Protein AF-E3RJL2-F1 (afdb_monomer_lite)

Radius of gyration: 19.53 Å; chains: 1; bounding box: 36×34×62 Å

pLDDT: mean 81.3, std 12.4, range [46.81, 94.25]

Organism: Pyrenophora teres f. teres (strain 0-1) (NCBI:txid861557)

Structure (mmCIF, N/CA/C/O backbone):
data_AF-E3RJL2-F1
#
_entry.id   AF-E3RJL2-F1
#
loop_
_atom_site.group_PDB
_atom_site.id
_atom_site.type_symbol
_atom_site.label_atom_id
_atom_site.label_alt_id
_atom_site.label_comp_id
_atom_site.label_asym_id
_atom_site.label_entity_id
_atom_site.label_seq_id
_atom_site.pdbx_PDB_ins_code
_atom_site.Cartn_x
_atom_site.Cartn_y
_atom_site.Cartn_z
_atom_site.occupancy
_atom_site.B_iso_or_equiv
_atom_site.auth_seq_id
_atom_site.auth_comp_id
_atom_site.auth_asym_id
_atom_site.auth_atom_id
_atom_site.pdbx_PDB_model_num
ATOM 1 N N . MET A 1 1 ? 14.473 -6.825 10.845 1.00 46.81 1 MET A N 1
ATOM 2 C CA . MET A 1 1 ? 14.729 -8.113 10.152 1.00 46.81 1 MET A CA 1
ATOM 3 C C . MET A 1 1 ? 14.158 -8.033 8.741 1.00 46.81 1 MET A C 1
ATOM 5 O O . MET A 1 1 ? 12.946 -7.953 8.607 1.00 46.81 1 MET A O 1
ATOM 9 N N . LYS A 1 2 ? 14.995 -7.991 7.697 1.00 64.31 2 LYS A N 1
ATOM 10 C CA . LYS A 1 2 ? 14.553 -7.812 6.299 1.00 64.31 2 LYS A CA 1
ATOM 11 C C . LYS A 1 2 ? 14.631 -9.142 5.536 1.00 64.31 2 LYS A C 1
ATOM 13 O O . LYS A 1 2 ? 15.411 -9.297 4.609 1.00 64.31 2 LYS A O 1
ATOM 18 N N . ALA A 1 3 ? 13.864 -10.135 5.982 1.00 71.31 3 ALA A N 1
ATOM 19 C CA . ALA A 1 3 ? 13.625 -11.309 5.150 1.00 71.31 3 ALA A CA 1
ATOM 20 C C . ALA A 1 3 ? 12.628 -10.903 4.056 1.00 71.31 3 ALA A C 1
ATOM 22 O O . ALA A 1 3 ? 11.522 -10.452 4.375 1.00 71.31 3 ALA A O 1
ATOM 23 N N . THR A 1 4 ? 13.046 -11.032 2.798 1.00 76.44 4 THR A N 1
ATOM 24 C CA . THR A 1 4 ? 12.202 -10.875 1.608 1.00 76.44 4 THR A CA 1
ATOM 25 C C . THR A 1 4 ? 12.059 -12.249 0.970 1.00 76.44 4 THR A C 1
ATOM 27 O O . THR A 1 4 ? 12.769 -12.601 0.037 1.00 76.44 4 THR A O 1
ATOM 30 N N . ASN A 1 5 ? 11.196 -13.066 1.564 1.00 84.56 5 ASN A N 1
ATOM 31 C CA . ASN A 1 5 ? 10.780 -14.361 1.031 1.00 84.56 5 ASN A CA 1
ATOM 32 C C . ASN A 1 5 ? 9.256 -14.390 0.870 1.00 84.56 5 ASN A C 1
ATOM 34 O O . ASN A 1 5 ? 8.564 -13.500 1.373 1.00 84.56 5 ASN A O 1
ATOM 38 N N . GLU A 1 6 ? 8.739 -15.429 0.222 1.00 81.19 6 GLU A N 1
ATOM 39 C CA . GLU A 1 6 ? 7.307 -15.599 -0.059 1.00 81.19 6 GLU A CA 1
ATOM 40 C C . GLU A 1 6 ? 6.436 -15.435 1.193 1.00 81.19 6 GLU A C 1
ATOM 42 O O . GLU A 1 6 ? 5.480 -14.658 1.202 1.00 81.19 6 GLU A O 1
ATOM 47 N N . LEU A 1 7 ? 6.823 -16.081 2.298 1.00 82.62 7 LEU A N 1
ATOM 48 C CA . LEU A 1 7 ? 6.087 -16.009 3.560 1.00 82.62 7 LEU A CA 1
AT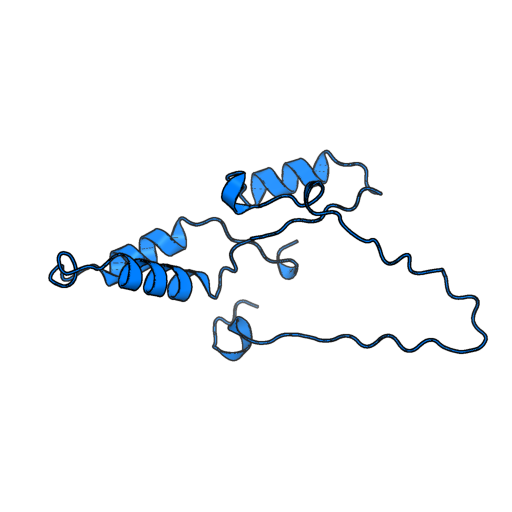OM 49 C C . LEU A 1 7 ? 5.987 -14.572 4.084 1.00 82.62 7 LEU A C 1
ATOM 51 O O . LEU A 1 7 ? 4.981 -14.168 4.657 1.00 82.62 7 LEU A O 1
ATOM 55 N N . SER A 1 8 ? 7.040 -13.790 3.891 1.00 81.06 8 SER A N 1
ATOM 56 C CA . SER A 1 8 ? 7.115 -12.413 4.348 1.00 81.06 8 SER A CA 1
ATOM 57 C C . SER A 1 8 ? 6.391 -11.420 3.425 1.00 81.06 8 SER A C 1
ATOM 59 O O . SER A 1 8 ? 6.175 -10.288 3.854 1.00 81.06 8 SER A O 1
ATOM 61 N N . CYS A 1 9 ? 6.062 -11.828 2.192 1.00 80.56 9 CYS A N 1
ATOM 62 C CA . CYS A 1 9 ? 5.371 -11.027 1.178 1.00 80.56 9 CYS A CA 1
ATOM 63 C C . CYS A 1 9 ? 3.850 -11.219 1.208 1.00 80.56 9 CYS A C 1
ATOM 65 O O . CYS A 1 9 ? 3.119 -10.264 0.963 1.00 80.56 9 CYS A O 1
ATOM 67 N N . TYR A 1 10 ? 3.384 -12.439 1.499 1.00 84.19 10 TYR A N 1
ATOM 68 C CA . TYR A 1 10 ? 1.985 -12.839 1.276 1.00 84.19 10 TYR A CA 1
ATOM 69 C C . TYR A 1 10 ? 1.237 -13.287 2.541 1.00 84.19 10 TYR A C 1
ATOM 71 O O . TYR A 1 10 ? 0.094 -13.735 2.466 1.00 84.19 10 TYR A O 1
ATOM 79 N N . ARG A 1 11 ? 1.850 -13.174 3.725 1.00 85.31 11 ARG A N 1
ATOM 80 C CA . ARG A 1 11 ? 1.200 -13.529 4.993 1.00 85.31 11 ARG A CA 1
ATOM 81 C C . ARG A 1 11 ? 0.365 -12.373 5.538 1.00 85.31 11 ARG A C 1
ATOM 83 O O . ARG A 1 11 ? 0.834 -11.243 5.627 1.00 85.31 11 ARG A O 1
ATOM 90 N N . TYR A 1 12 ? -0.826 -12.699 6.027 1.00 81.88 12 TYR A N 1
ATOM 91 C CA . TYR A 1 12 ? -1.657 -11.808 6.832 1.00 81.88 12 TYR A CA 1
ATOM 92 C C . TYR A 1 12 ? -1.726 -12.293 8.287 1.00 81.88 12 TYR A C 1
ATOM 94 O O . TYR A 1 12 ? -1.470 -13.461 8.594 1.00 81.88 12 TYR A O 1
ATOM 102 N N . ALA A 1 13 ? -2.055 -11.379 9.198 1.00 84.06 13 ALA A N 1
ATOM 103 C CA . ALA A 1 13 ? -2.361 -11.689 10.589 1.00 84.06 13 ALA A CA 1
ATOM 104 C C . ALA A 1 13 ? -3.817 -11.310 10.869 1.00 84.06 13 ALA A C 1
ATOM 106 O O . ALA A 1 13 ? -4.270 -10.243 10.462 1.00 84.06 13 ALA A O 1
ATOM 107 N N . ALA A 1 14 ? -4.540 -12.178 11.572 1.00 86.44 14 ALA A N 1
ATOM 108 C CA . ALA A 1 14 ? -5.887 -11.901 12.053 1.00 86.44 14 ALA A CA 1
ATOM 109 C C . ALA A 1 14 ? -5.871 -11.887 13.585 1.00 86.44 14 ALA A C 1
ATOM 111 O O . ALA A 1 14 ? -5.310 -12.789 14.207 1.00 86.44 14 ALA A O 1
ATOM 112 N N . VAL A 1 15 ? -6.482 -10.867 14.191 1.00 84.62 15 VAL A N 1
ATOM 113 C CA . VAL A 1 15 ? -6.615 -10.741 15.649 1.00 84.62 15 VAL A CA 1
ATOM 114 C C . VAL A 1 15 ? -8.096 -10.790 16.005 1.00 84.62 15 VAL A C 1
ATOM 116 O O . VAL A 1 15 ? -8.866 -9.922 15.595 1.00 84.62 15 VAL A O 1
ATOM 119 N N . VAL A 1 16 ? -8.502 -11.804 16.771 1.00 84.19 16 VAL A N 1
ATOM 120 C CA . VAL A 1 16 ? -9.893 -11.988 17.207 1.00 84.19 16 VAL A CA 1
ATOM 121 C C . VAL A 1 16 ? -10.040 -11.494 18.642 1.00 84.19 16 VAL A C 1
ATOM 123 O O . VAL A 1 16 ? -9.501 -12.088 19.573 1.00 84.19 16 VAL A O 1
ATOM 126 N N . HIS A 1 17 ? -10.790 -10.409 18.824 1.00 78.38 17 HIS A N 1
ATOM 127 C CA . HIS A 1 17 ? -11.092 -9.864 20.145 1.00 78.38 17 HIS A CA 1
ATOM 128 C C . HIS A 1 17 ? -12.394 -10.473 20.675 1.00 78.38 17 HIS A C 1
ATOM 130 O O . HIS A 1 17 ? -13.467 -10.259 20.111 1.00 78.38 17 HIS A O 1
ATOM 136 N N . VAL A 1 18 ? -12.313 -11.226 21.774 1.00 78.88 18 VAL A N 1
ATOM 137 C CA . VAL A 1 18 ? -13.487 -11.825 22.425 1.00 78.88 18 VAL A CA 1
ATOM 138 C C . VAL A 1 18 ? -13.982 -10.898 23.531 1.00 78.88 18 VAL A C 1
ATOM 140 O O . VAL A 1 18 ? -13.237 -10.547 24.446 1.00 78.88 18 VAL A O 1
ATOM 143 N N . LYS A 1 19 ? -15.261 -10.514 23.476 1.00 71.75 19 LYS A N 1
ATOM 144 C CA . LYS A 1 19 ? -15.895 -9.708 24.528 1.00 71.75 19 LYS A CA 1
ATOM 145 C C . LYS A 1 19 ? -15.976 -10.518 25.828 1.00 71.75 19 LYS A C 1
ATOM 147 O O . LYS A 1 19 ? -16.758 -11.460 25.921 1.00 71.75 19 LYS A O 1
ATOM 152 N N . GLN A 1 20 ? -15.213 -10.136 26.853 1.00 67.81 20 GLN A N 1
ATOM 153 C CA . GLN A 1 20 ? -15.386 -10.689 28.202 1.00 67.81 20 GLN A CA 1
ATOM 154 C C . GLN A 1 20 ? -16.664 -10.126 28.839 1.00 67.81 20 GLN A C 1
ATOM 156 O O . GLN A 1 20 ? -16.816 -8.908 28.955 1.00 67.81 20 GLN A O 1
ATOM 161 N N . LYS A 1 21 ? -17.577 -11.010 29.268 1.00 63.84 21 LYS A N 1
ATOM 162 C CA . LYS A 1 21 ? -18.735 -10.641 30.097 1.00 63.84 21 LYS A CA 1
ATOM 163 C C . LYS A 1 21 ? -18.237 -10.165 31.470 1.00 63.84 21 LYS A C 1
ATOM 165 O O . LYS A 1 21 ? -17.473 -10.874 32.113 1.00 63.84 21 LYS A O 1
ATOM 170 N N . GLY A 1 22 ? -18.672 -8.986 31.916 1.00 63.97 22 GLY A N 1
ATOM 171 C CA . GLY A 1 22 ? -18.464 -8.505 33.293 1.00 63.97 22 GLY A CA 1
ATOM 172 C C . GLY A 1 22 ? -17.331 -7.496 33.514 1.00 63.97 22 GLY A C 1
ATOM 173 O O . GLY A 1 22 ? -17.243 -6.937 34.602 1.00 63.97 22 GLY A O 1
ATOM 174 N N . ARG A 1 23 ? -16.500 -7.193 32.508 1.00 60.91 23 ARG A N 1
ATOM 175 C CA . ARG A 1 23 ? -15.632 -6.004 32.547 1.00 60.91 23 ARG A CA 1
ATOM 176 C C . ARG A 1 23 ? -16.351 -4.860 31.845 1.00 60.91 23 ARG A C 1
ATOM 178 O O . ARG A 1 23 ? -16.827 -5.054 30.729 1.00 60.91 23 ARG A O 1
ATOM 185 N N . GLN A 1 24 ? -16.423 -3.693 32.491 1.00 56.19 24 GLN A N 1
ATOM 186 C CA . GLN A 1 24 ? -16.724 -2.434 31.809 1.00 56.19 24 GLN A CA 1
ATOM 187 C C . GLN A 1 24 ? -15.642 -2.262 30.742 1.00 56.19 24 GLN A C 1
ATOM 189 O O . GLN A 1 24 ? -14.511 -1.882 31.037 1.00 56.19 24 GLN A O 1
ATOM 194 N N . GLN A 1 25 ? -15.945 -2.700 29.522 1.00 58.16 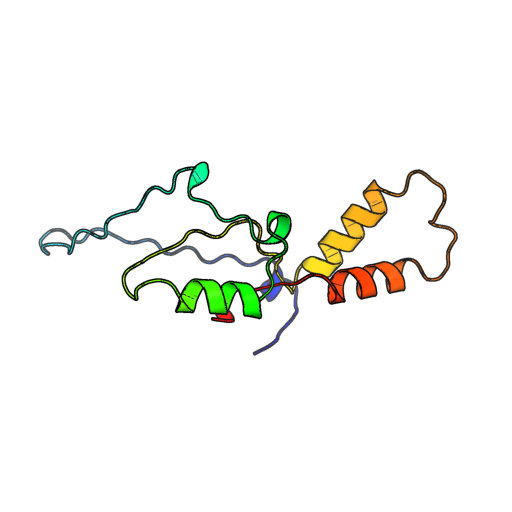25 GLN A N 1
ATOM 195 C CA . GLN A 1 25 ? -15.058 -2.520 28.388 1.00 58.16 25 GLN A CA 1
ATOM 196 C C . GLN A 1 25 ? -14.905 -1.011 28.232 1.00 58.16 25 GLN A C 1
ATOM 198 O O . GLN A 1 25 ? -15.905 -0.302 28.145 1.00 58.16 25 GLN A O 1
ATOM 203 N N . GLN A 1 26 ? -13.669 -0.508 28.225 1.00 59.53 26 GLN A N 1
ATOM 204 C CA . GLN A 1 26 ? -13.435 0.751 27.532 1.00 59.53 26 GLN A CA 1
ATOM 205 C C . GLN A 1 26 ? -13.980 0.517 26.128 1.00 59.53 26 GLN A C 1
ATOM 207 O O . GLN A 1 26 ? -13.489 -0.384 25.446 1.00 59.53 26 GLN A O 1
ATOM 212 N N . ASP A 1 27 ? -15.051 1.222 25.762 1.00 60.31 27 ASP A N 1
ATOM 213 C CA . ASP A 1 27 ? -15.649 1.133 24.437 1.00 60.31 27 ASP A CA 1
ATOM 214 C C . ASP A 1 27 ? -14.542 1.415 23.423 1.00 60.31 27 ASP A C 1
ATOM 216 O O . ASP A 1 27 ? -1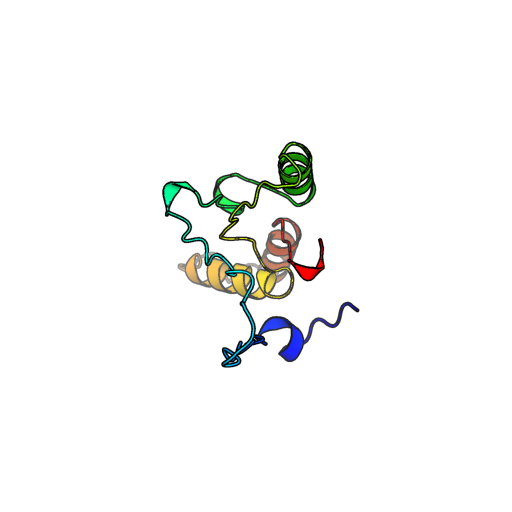4.189 2.568 23.164 1.00 60.31 27 ASP A O 1
ATOM 220 N N . GLN A 1 28 ? -13.946 0.354 22.873 1.00 63.88 28 GLN A N 1
ATOM 221 C CA . GLN A 1 28 ? -13.069 0.466 21.724 1.00 63.88 28 GLN A CA 1
ATOM 222 C C . GLN A 1 28 ? -13.966 0.950 20.594 1.00 63.88 28 GLN A C 1
ATOM 224 O O . GLN A 1 28 ? -14.669 0.168 19.952 1.00 63.88 28 GLN A O 1
ATOM 229 N N . LYS A 1 29 ? -14.012 2.273 20.420 1.00 70.00 29 LYS A N 1
ATOM 230 C CA . LYS A 1 29 ? -14.777 2.913 19.360 1.00 70.00 29 LYS A CA 1
ATOM 231 C C . LYS A 1 29 ? -14.200 2.445 18.034 1.00 70.00 29 LYS A C 1
ATOM 233 O O . LYS A 1 29 ? -13.148 2.910 17.603 1.00 70.00 29 LYS A O 1
ATOM 238 N N . ILE A 1 30 ? -14.908 1.523 17.392 1.00 77.62 30 ILE A N 1
ATOM 239 C CA . ILE A 1 30 ? -14.667 1.177 15.998 1.00 77.62 30 ILE A CA 1
ATOM 240 C C . ILE A 1 30 ? -14.993 2.433 15.195 1.00 77.62 30 ILE A C 1
ATOM 242 O O . ILE A 1 30 ? -16.148 2.853 15.119 1.00 77.62 30 ILE A O 1
ATOM 246 N N . ARG A 1 31 ? -13.964 3.065 14.633 1.00 82.06 31 ARG A N 1
ATOM 247 C CA . ARG A 1 31 ? -14.148 4.208 13.747 1.00 82.06 31 ARG A CA 1
ATOM 248 C C . ARG A 1 31 ? -14.494 3.694 12.358 1.00 82.06 31 ARG A C 1
ATOM 250 O O . ARG A 1 31 ? -13.709 2.966 11.759 1.00 82.06 31 ARG A O 1
ATOM 257 N N . GLN A 1 32 ? -15.642 4.113 11.839 1.00 86.12 32 GLN A N 1
ATOM 258 C CA . GLN A 1 32 ? -15.883 4.040 10.405 1.00 86.12 32 GLN A CA 1
ATOM 259 C C . GLN A 1 32 ? -15.210 5.227 9.724 1.00 86.12 32 GLN A C 1
ATOM 261 O O . GLN A 1 32 ? -15.342 6.362 10.177 1.00 86.12 32 GLN A O 1
ATOM 266 N N . VAL A 1 33 ? -14.471 4.940 8.660 1.00 88.38 33 VAL A N 1
ATOM 267 C CA . VAL A 1 33 ? -13.793 5.935 7.832 1.00 88.38 33 VAL A CA 1
ATOM 268 C C . VAL A 1 33 ? -14.588 6.049 6.540 1.00 88.38 33 VAL A C 1
ATOM 270 O O . VAL A 1 33 ? -14.758 5.050 5.842 1.00 88.38 33 VAL A O 1
ATOM 273 N N . LYS A 1 34 ? -15.105 7.243 6.249 1.00 90.50 34 LYS A N 1
ATOM 274 C CA . LYS A 1 34 ? -15.821 7.522 4.995 1.00 90.50 34 LYS A CA 1
ATOM 275 C C . LYS A 1 34 ? -14.841 7.580 3.824 1.00 90.50 34 LYS A C 1
ATOM 277 O O . LYS A 1 34 ? -13.684 7.926 4.031 1.00 90.50 34 LYS A O 1
ATOM 282 N N . ASP A 1 35 ? -15.314 7.328 2.606 1.00 87.56 35 ASP A N 1
ATOM 283 C CA . ASP A 1 35 ? -14.480 7.338 1.391 1.00 87.56 35 ASP A CA 1
ATOM 284 C C . ASP A 1 35 ? -13.674 8.639 1.229 1.00 87.56 35 ASP A C 1
ATOM 286 O O . ASP A 1 35 ? -12.476 8.597 0.969 1.00 87.56 35 ASP A O 1
ATOM 290 N N . GLU A 1 36 ? -14.296 9.785 1.512 1.00 89.19 36 GLU A N 1
ATOM 291 C CA . GLU A 1 36 ? -13.678 11.122 1.455 1.00 89.19 36 GLU A CA 1
ATOM 292 C C . GLU A 1 36 ? -12.601 11.364 2.533 1.00 89.19 36 GLU A C 1
ATOM 294 O O . GLU A 1 36 ? -11.792 12.282 2.420 1.00 89.19 36 GLU A O 1
ATOM 299 N N . GLU A 1 37 ? -12.594 10.575 3.614 1.00 89.81 37 GLU A N 1
ATOM 300 C CA . GLU A 1 37 ? -11.605 10.689 4.697 1.00 89.81 37 GLU A CA 1
ATOM 301 C C . GLU A 1 37 ? -10.317 9.907 4.397 1.00 89.81 37 GLU A C 1
ATOM 303 O O . GLU A 1 37 ? -9.323 10.064 5.114 1.00 89.81 37 GLU A O 1
ATOM 308 N N . TRP A 1 38 ? -10.316 9.057 3.363 1.00 92.44 38 TRP A N 1
ATOM 309 C CA . TRP A 1 38 ? -9.143 8.278 2.987 1.00 92.44 38 TRP A CA 1
ATOM 310 C C . TRP A 1 38 ? -8.128 9.122 2.230 1.00 92.44 38 TRP A C 1
ATOM 312 O O . TRP A 1 38 ? -8.396 9.706 1.180 1.00 92.44 38 TRP A O 1
ATOM 322 N N . VAL A 1 39 ? -6.899 9.097 2.724 1.00 92.25 39 VAL A N 1
ATOM 323 C CA . VAL A 1 39 ? -5.762 9.683 2.029 1.00 92.25 39 VAL A CA 1
ATOM 324 C C . VAL A 1 39 ? -5.147 8.628 1.113 1.00 92.25 39 VAL A C 1
ATOM 326 O O . VAL A 1 39 ? -4.513 7.692 1.590 1.00 92.25 39 VAL A O 1
ATOM 329 N N . ASP A 1 40 ? -5.299 8.777 -0.202 1.00 94.25 40 ASP A N 1
ATOM 330 C CA . ASP A 1 40 ? -4.641 7.888 -1.168 1.00 94.25 40 ASP A CA 1
ATOM 331 C C . ASP A 1 40 ? -3.161 8.272 -1.317 1.00 94.25 40 ASP A C 1
ATOM 333 O O . ASP A 1 40 ? -2.827 9.350 -1.821 1.00 94.25 40 ASP A O 1
ATOM 337 N N . PHE A 1 41 ? -2.275 7.387 -0.856 1.00 93.94 41 PHE A N 1
ATOM 338 C CA . PHE A 1 41 ? -0.832 7.618 -0.817 1.00 93.94 41 PHE A CA 1
ATOM 339 C C . PHE A 1 41 ? -0.237 7.829 -2.210 1.00 93.94 41 PHE A C 1
ATOM 341 O O . PHE A 1 41 ? 0.527 8.770 -2.427 1.00 93.94 41 PHE A O 1
ATOM 348 N N . THR A 1 42 ? -0.632 6.992 -3.170 1.00 92.94 42 THR A N 1
ATOM 349 C CA . THR A 1 42 ? -0.082 7.040 -4.528 1.00 92.94 42 THR A CA 1
ATOM 350 C C . THR A 1 42 ? -0.686 8.201 -5.317 1.00 92.94 42 THR A C 1
ATOM 352 O O . THR A 1 42 ? 0.058 8.948 -5.951 1.00 92.94 42 THR A O 1
ATOM 355 N N . LYS A 1 43 ? -2.010 8.424 -5.251 1.00 93.88 43 LYS A N 1
ATOM 356 C CA . LYS A 1 43 ? -2.657 9.531 -5.991 1.00 93.88 43 LYS A CA 1
ATOM 357 C C . LYS A 1 43 ? -2.191 10.907 -5.526 1.00 93.88 43 LYS A C 1
ATOM 359 O O . LYS A 1 43 ? -2.132 11.829 -6.333 1.00 93.88 43 LYS A O 1
ATOM 364 N N . ARG A 1 44 ? -1.858 11.062 -4.240 1.00 93.12 44 ARG A N 1
ATOM 365 C CA . ARG A 1 44 ? -1.307 12.315 -3.698 1.00 93.12 44 ARG A CA 1
ATOM 366 C C . ARG A 1 44 ? 0.206 12.456 -3.888 1.00 93.12 44 ARG A C 1
ATOM 368 O O . ARG A 1 44 ? 0.755 13.463 -3.449 1.00 93.12 44 ARG A O 1
ATOM 375 N N . GLY A 1 45 ? 0.872 11.478 -4.508 1.00 93.06 45 GLY A N 1
ATOM 376 C CA . GLY A 1 45 ? 2.322 11.493 -4.708 1.00 93.06 45 GLY A CA 1
ATOM 377 C C . GLY A 1 45 ? 3.103 11.530 -3.394 1.00 93.06 45 GLY A C 1
ATOM 378 O O . GLY A 1 45 ? 4.138 12.188 -3.318 1.00 93.06 45 GLY A O 1
ATOM 379 N N . LEU A 1 46 ? 2.576 10.890 -2.345 1.00 93.12 46 LEU A N 1
ATOM 380 C CA . LEU A 1 46 ? 3.235 10.860 -1.046 1.00 93.12 46 LEU A CA 1
ATOM 381 C C . LEU A 1 46 ? 4.440 9.918 -1.072 1.00 93.12 46 LEU A C 1
ATOM 383 O O . LEU A 1 46 ? 4.504 8.933 -1.807 1.00 93.12 46 LEU A O 1
ATOM 387 N N . ASP A 1 47 ? 5.383 10.225 -0.198 1.00 92.56 47 ASP A N 1
ATOM 388 C CA . ASP A 1 47 ? 6.507 9.382 0.166 1.00 92.56 47 ASP A CA 1
ATOM 389 C C . ASP A 1 47 ? 6.585 9.252 1.696 1.00 92.56 47 ASP A C 1
ATOM 391 O O . ASP A 1 47 ? 5.795 9.837 2.441 1.00 92.56 47 ASP A O 1
ATOM 395 N N . CYS A 1 48 ? 7.546 8.469 2.184 1.00 86.81 48 CYS A N 1
ATOM 396 C CA . CYS A 1 48 ? 7.739 8.264 3.619 1.00 86.81 48 CYS A CA 1
ATOM 397 C C . CYS A 1 48 ? 7.915 9.594 4.380 1.00 86.81 48 CYS A C 1
ATOM 399 O O . CYS A 1 48 ? 7.298 9.800 5.425 1.00 86.81 48 CYS A O 1
ATOM 401 N N . LYS A 1 49 ? 8.701 10.531 3.835 1.00 90.50 49 LYS A N 1
ATOM 402 C CA . LYS A 1 49 ? 9.027 11.796 4.510 1.00 90.50 49 LYS A CA 1
ATOM 403 C C . LYS A 1 49 ? 7.823 12.729 4.576 1.00 90.50 49 LYS A C 1
ATOM 405 O O . LYS A 1 49 ? 7.506 13.248 5.641 1.00 90.50 49 LYS A O 1
ATOM 410 N N . SER A 1 50 ? 7.144 12.929 3.454 1.00 92.31 50 SER A N 1
ATOM 411 C CA . SER A 1 50 ? 5.955 13.778 3.358 1.00 92.31 50 SER A CA 1
ATOM 412 C C . SER A 1 50 ? 4.791 13.221 4.177 1.00 92.31 50 SER A C 1
ATOM 414 O O . SER A 1 50 ? 4.079 13.995 4.820 1.00 92.31 50 SER A O 1
ATOM 416 N N . LEU A 1 51 ? 4.628 11.893 4.239 1.00 89.62 51 LEU A N 1
ATOM 417 C CA . LEU A 1 51 ? 3.639 11.270 5.117 1.00 89.62 51 LEU A CA 1
ATOM 418 C C . LEU A 1 51 ? 3.992 11.476 6.598 1.00 89.62 51 LEU A C 1
ATOM 420 O O . LEU A 1 51 ? 3.129 11.885 7.371 1.00 89.62 51 LEU A O 1
ATOM 424 N N . GLN A 1 52 ? 5.251 11.263 6.996 1.00 88.06 52 GLN A N 1
ATOM 425 C CA . GLN A 1 52 ? 5.709 11.521 8.370 1.00 88.06 52 GLN A CA 1
ATOM 426 C C . GLN A 1 52 ? 5.533 12.990 8.779 1.00 88.06 52 GLN A C 1
ATOM 428 O O . GLN A 1 52 ? 5.113 13.275 9.902 1.00 88.06 52 GLN A O 1
ATOM 433 N N . GLN A 1 53 ? 5.807 13.929 7.873 1.00 89.38 53 GLN A N 1
ATOM 434 C CA . GLN A 1 53 ? 5.574 15.356 8.104 1.00 89.38 53 GLN A CA 1
ATOM 435 C C . GLN A 1 53 ? 4.086 15.666 8.303 1.00 89.38 53 GLN A C 1
ATOM 437 O O . GLN A 1 53 ? 3.742 16.389 9.237 1.00 89.38 53 GLN A O 1
ATOM 442 N N . GLN A 1 54 ? 3.198 15.089 7.485 1.00 87.88 54 GLN A N 1
ATOM 443 C CA . GLN A 1 54 ? 1.750 15.236 7.677 1.00 87.88 54 GLN A CA 1
ATOM 444 C C . GLN A 1 54 ? 1.295 14.645 9.014 1.00 87.88 54 GLN A C 1
ATOM 446 O O . GLN A 1 54 ? 0.540 15.292 9.731 1.00 8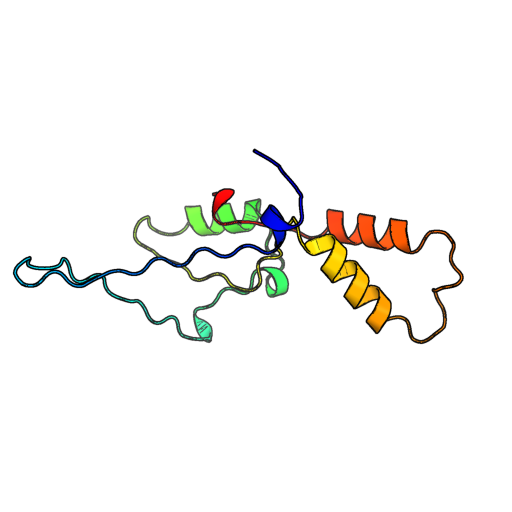7.88 54 GLN A O 1
ATOM 451 N N . LEU A 1 55 ? 1.795 13.462 9.380 1.00 85.88 55 LEU A N 1
ATOM 452 C CA . LEU A 1 55 ? 1.509 12.833 10.671 1.00 85.88 55 LEU A CA 1
ATOM 453 C C . LEU A 1 55 ? 1.988 13.687 11.852 1.00 85.88 55 LEU A C 1
ATOM 455 O O . LEU A 1 55 ? 1.277 13.802 12.843 1.00 85.88 55 LEU A O 1
ATOM 459 N N . SER A 1 56 ? 3.153 14.327 11.730 1.00 85.56 56 SER A N 1
ATOM 460 C CA . SER A 1 56 ? 3.725 15.187 12.778 1.00 85.56 56 SER A CA 1
ATOM 461 C C . SER A 1 56 ? 2.988 16.520 12.931 1.00 85.56 56 SER A C 1
ATOM 463 O O . SER A 1 56 ? 2.968 17.091 14.017 1.00 85.56 56 SER A O 1
ATOM 465 N N . ALA A 1 57 ? 2.396 17.035 11.849 1.00 85.62 57 ALA A N 1
ATOM 466 C CA . ALA A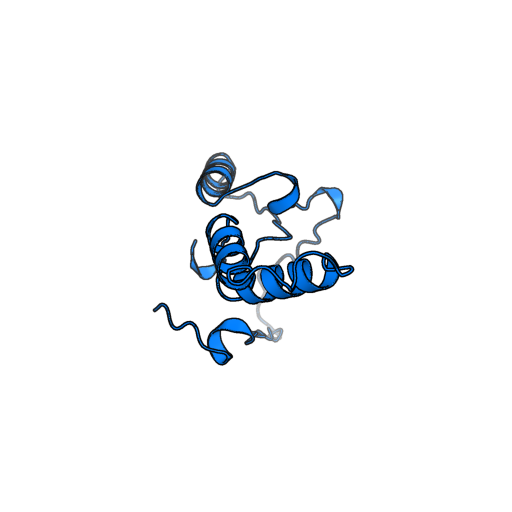 1 57 ? 1.594 18.258 11.870 1.00 85.62 57 ALA A CA 1
ATOM 467 C C . ALA A 1 57 ? 0.200 18.045 12.489 1.00 85.62 57 ALA A C 1
ATOM 469 O O . ALA A 1 57 ? -0.464 19.008 12.877 1.00 85.62 57 ALA A O 1
ATOM 470 N N . LEU A 1 58 ? -0.257 16.795 12.572 1.00 84.88 58 LEU A N 1
ATOM 471 C CA . LEU A 1 58 ? -1.525 16.440 13.192 1.00 84.88 58 LEU A CA 1
ATOM 472 C C . LEU A 1 58 ? -1.387 16.392 14.717 1.00 84.88 58 LEU A C 1
ATOM 474 O O . LEU A 1 58 ? -0.357 16.015 15.269 1.00 84.88 58 LEU A O 1
ATOM 478 N N . SER A 1 59 ? -2.456 16.761 15.423 1.00 77.12 59 SER A N 1
ATOM 479 C CA . SER A 1 59 ? -2.508 16.618 16.879 1.00 77.12 59 SER A CA 1
ATOM 480 C C . SER A 1 59 ? -2.349 15.148 17.280 1.00 77.12 59 SER A C 1
ATOM 482 O O . SER A 1 59 ? -2.863 14.266 16.596 1.00 77.12 59 SER A O 1
ATOM 484 N N . SER A 1 60 ? -1.716 14.882 18.425 1.00 68.56 60 SER A N 1
ATOM 485 C CA . SER A 1 60 ? -1.418 13.526 18.925 1.00 68.56 60 SER A CA 1
ATOM 486 C C . SER A 1 60 ? -2.640 12.616 19.133 1.00 68.56 60 SER A C 1
ATOM 488 O O . SER A 1 60 ? -2.487 11.411 19.307 1.00 68.56 60 SER A O 1
ATOM 490 N N . SER A 1 61 ? -3.855 13.168 19.107 1.00 65.81 61 SER A N 1
ATOM 491 C CA . SER A 1 61 ? -5.125 12.438 19.191 1.00 65.81 61 SER A CA 1
ATOM 492 C C . SER A 1 61 ? -5.802 12.188 17.836 1.00 65.81 61 SER A C 1
ATOM 494 O O . SER A 1 61 ? -6.844 11.531 17.787 1.00 65.81 61 SER A O 1
ATOM 496 N N . SER A 1 62 ? -5.250 12.709 16.737 1.00 78.00 62 SER A N 1
ATOM 497 C CA . SER A 1 62 ? -5.840 12.581 15.407 1.00 78.00 62 SER A CA 1
ATOM 498 C C . SER A 1 62 ? -5.407 11.274 14.751 1.00 78.00 62 SER A C 1
ATOM 500 O O . SER A 1 62 ? -4.229 11.038 14.498 1.00 78.00 62 SER A O 1
ATOM 502 N N . VAL A 1 63 ? -6.380 10.416 14.459 1.00 83.56 63 VAL A N 1
ATOM 503 C CA . VAL A 1 63 ? -6.174 9.203 13.662 1.00 83.56 63 VAL A CA 1
ATOM 504 C C . VAL A 1 63 ? -6.464 9.542 12.205 1.00 83.56 63 VAL A C 1
ATOM 506 O O . VAL A 1 63 ? -7.493 10.153 11.913 1.00 83.56 63 VAL A O 1
ATOM 509 N N . ILE A 1 64 ? -5.610 9.108 11.284 1.00 87.94 64 ILE A N 1
ATOM 510 C CA . ILE A 1 64 ? -5.864 9.224 9.845 1.00 87.94 64 ILE A CA 1
ATOM 511 C C . ILE A 1 64 ? -5.866 7.855 9.185 1.00 87.94 64 ILE A C 1
ATOM 513 O O . ILE A 1 64 ? -5.177 6.935 9.623 1.00 87.94 64 ILE A O 1
ATOM 517 N N . ALA A 1 65 ? -6.654 7.738 8.127 1.00 90.62 65 ALA A N 1
ATOM 518 C CA . ALA A 1 65 ? -6.722 6.546 7.309 1.00 90.62 65 ALA A CA 1
ATOM 519 C C . ALA A 1 65 ? -5.985 6.815 5.998 1.00 90.62 65 ALA A C 1
ATOM 521 O O . ALA A 1 65 ? -6.304 7.759 5.276 1.00 90.62 65 ALA A O 1
ATOM 522 N N . VAL A 1 66 ? -4.981 5.994 5.706 1.00 91.62 66 VAL A N 1
ATOM 523 C CA . VAL A 1 66 ? -4.170 6.109 4.494 1.00 91.62 66 VAL A CA 1
ATOM 524 C C . VAL A 1 66 ? -4.337 4.823 3.701 1.00 91.62 66 VAL A C 1
ATOM 526 O O . VAL A 1 66 ? -4.171 3.730 4.244 1.00 91.62 66 VAL A O 1
ATOM 529 N N . SER A 1 67 ? -4.700 4.952 2.432 1.00 93.06 67 SER A N 1
ATOM 530 C CA . SER A 1 67 ? -4.923 3.834 1.519 1.00 93.06 67 SER A CA 1
ATOM 531 C C . SER A 1 67 ? -3.855 3.796 0.429 1.00 93.06 67 SER A C 1
ATOM 533 O O . SER A 1 67 ? -3.092 4.744 0.235 1.00 93.06 67 SER A O 1
ATOM 535 N N . ASN A 1 68 ? -3.814 2.673 -0.295 1.00 92.75 68 ASN A N 1
ATOM 536 C CA . ASN A 1 68 ? -3.004 2.506 -1.502 1.00 92.75 68 ASN A CA 1
ATOM 537 C C . ASN A 1 68 ? -1.505 2.804 -1.298 1.00 92.75 68 ASN A C 1
ATOM 539 O O . ASN A 1 68 ? -0.839 3.362 -2.172 1.00 92.75 68 ASN A O 1
ATOM 543 N N . ILE A 1 69 ? -0.985 2.439 -0.123 1.00 92.69 69 ILE A N 1
ATOM 544 C CA . ILE A 1 69 ? 0.445 2.461 0.172 1.00 92.69 69 ILE A CA 1
ATOM 545 C C . ILE A 1 69 ? 1.081 1.240 -0.510 1.00 92.69 69 ILE A C 1
ATOM 547 O O . ILE A 1 69 ? 0.706 0.108 -0.188 1.00 92.69 69 ILE A O 1
ATOM 551 N N . PRO A 1 70 ? 2.037 1.420 -1.438 1.00 92.88 70 PRO A N 1
ATOM 552 C CA . PRO A 1 70 ? 2.733 0.300 -2.051 1.00 92.88 70 PRO A CA 1
ATOM 553 C C . PRO A 1 70 ? 3.550 -0.476 -1.016 1.00 92.88 70 PRO A C 1
ATOM 555 O O . PRO A 1 70 ? 4.263 0.110 -0.199 1.00 92.88 70 PRO A O 1
ATOM 558 N N . TYR A 1 71 ? 3.486 -1.807 -1.075 1.00 90.19 71 TYR A N 1
ATOM 559 C CA . TYR A 1 71 ? 4.269 -2.665 -0.194 1.00 90.19 71 TYR A CA 1
ATOM 560 C C . TYR A 1 71 ? 5.609 -3.027 -0.835 1.00 90.19 71 TYR A C 1
ATOM 562 O O . TYR A 1 71 ? 5.665 -3.625 -1.911 1.00 90.19 71 TYR A O 1
ATOM 570 N N . SER A 1 72 ? 6.702 -2.685 -0.152 1.00 89.62 72 SER A N 1
ATOM 571 C CA . SER A 1 72 ? 8.070 -2.784 -0.680 1.00 89.62 72 SER A CA 1
ATOM 572 C C . SER A 1 72 ? 8.469 -4.191 -1.127 1.00 89.62 72 SER A C 1
ATOM 574 O O . SER A 1 72 ? 9.316 -4.341 -2.002 1.00 89.62 72 SER A O 1
ATOM 576 N N . LYS A 1 73 ? 7.862 -5.237 -0.559 1.00 88.75 73 LYS A N 1
ATOM 577 C CA . LYS A 1 73 ? 8.210 -6.621 -0.901 1.00 88.75 73 LYS A CA 1
ATOM 578 C C . LYS A 1 73 ? 7.477 -7.172 -2.115 1.00 88.75 73 LYS A C 1
ATOM 580 O O . LYS A 1 73 ? 7.954 -8.121 -2.724 1.00 88.75 73 LYS A O 1
ATOM 585 N N . THR A 1 74 ? 6.333 -6.594 -2.466 1.00 90.88 74 THR A N 1
ATOM 586 C CA . THR A 1 74 ? 5.518 -7.036 -3.607 1.00 90.88 74 THR A CA 1
ATOM 587 C C . THR A 1 74 ? 5.590 -6.062 -4.781 1.00 90.88 74 THR A C 1
ATOM 589 O O . THR A 1 74 ? 5.011 -6.328 -5.832 1.00 90.88 74 THR A O 1
ATOM 592 N N . ILE A 1 75 ? 6.305 -4.939 -4.632 1.00 92.44 75 ILE A N 1
ATOM 593 C CA . ILE A 1 75 ? 6.343 -3.869 -5.633 1.00 92.44 75 ILE A CA 1
ATOM 594 C C . ILE A 1 75 ? 6.971 -4.303 -6.961 1.00 92.44 75 ILE A C 1
ATOM 596 O O . ILE A 1 75 ? 6.487 -3.906 -8.014 1.00 92.44 75 ILE A O 1
ATOM 600 N N . VAL A 1 76 ? 7.980 -5.180 -6.934 1.00 92.31 76 VAL A N 1
ATOM 601 C CA . VAL A 1 76 ? 8.583 -5.737 -8.158 1.00 92.31 76 VAL A CA 1
ATOM 602 C C . VAL A 1 76 ? 7.562 -6.569 -8.931 1.00 92.31 76 VAL A C 1
ATOM 604 O O . VAL A 1 76 ? 7.375 -6.344 -10.121 1.00 92.31 76 VAL A O 1
ATOM 607 N N . SER A 1 77 ? 6.855 -7.483 -8.258 1.00 91.00 77 SER A N 1
ATOM 608 C CA . SER A 1 77 ? 5.811 -8.304 -8.884 1.00 91.00 77 SER A CA 1
ATOM 609 C C . SER A 1 77 ? 4.687 -7.446 -9.460 1.00 91.00 77 SER A C 1
ATOM 611 O O . SER A 1 77 ? 4.194 -7.737 -10.544 1.00 91.00 77 SER A O 1
ATOM 613 N N . ARG A 1 78 ? 4.310 -6.362 -8.770 1.00 91.38 78 ARG A N 1
ATOM 614 C CA . ARG A 1 78 ? 3.332 -5.399 -9.285 1.00 91.38 78 ARG A CA 1
ATOM 615 C C . ARG A 1 78 ? 3.826 -4.723 -10.566 1.00 91.38 78 ARG A C 1
ATOM 617 O O . ARG A 1 78 ? 3.110 -4.748 -11.558 1.00 91.38 78 ARG A O 1
ATOM 624 N N . CYS A 1 79 ? 5.040 -4.167 -10.563 1.00 91.88 79 CYS A N 1
ATOM 625 C CA . CYS A 1 79 ? 5.623 -3.543 -11.754 1.00 91.88 79 CYS A CA 1
ATOM 626 C C . CYS A 1 79 ? 5.740 -4.529 -12.921 1.00 91.88 79 CYS A C 1
ATOM 628 O O . CYS A 1 79 ? 5.523 -4.134 -14.058 1.00 91.88 79 CYS A O 1
ATOM 630 N N . LEU A 1 80 ? 6.063 -5.793 -12.637 1.00 91.12 80 LEU A N 1
ATOM 631 C CA . LEU A 1 80 ? 6.148 -6.847 -13.641 1.00 91.12 80 LEU A CA 1
ATOM 632 C C . LEU A 1 80 ? 4.796 -7.081 -14.321 1.00 91.12 80 LEU A C 1
ATOM 634 O O . LEU A 1 80 ? 4.736 -7.084 -15.543 1.00 91.12 80 LEU A O 1
ATOM 638 N N . VAL A 1 81 ? 3.724 -7.249 -13.540 1.00 90.25 81 VAL A N 1
ATOM 639 C CA . VAL A 1 81 ? 2.367 -7.449 -14.075 1.00 90.25 81 VAL A CA 1
ATOM 640 C C . VAL A 1 81 ? 1.918 -6.232 -14.882 1.00 90.25 81 VAL A C 1
ATOM 642 O O . VAL A 1 81 ? 1.492 -6.397 -16.016 1.00 90.25 81 VAL A O 1
ATOM 645 N N . GLU A 1 82 ? 2.114 -5.017 -14.357 1.00 88.75 82 GLU A N 1
ATOM 646 C CA . GLU A 1 82 ? 1.807 -3.778 -15.092 1.00 88.75 82 GLU A CA 1
ATOM 647 C C . GLU A 1 82 ? 2.563 -3.707 -16.428 1.00 88.75 82 GLU A C 1
ATOM 649 O O . GLU A 1 82 ? 1.998 -3.323 -17.445 1.00 88.75 82 GLU A O 1
ATOM 654 N N . SER A 1 83 ? 3.839 -4.104 -16.447 1.00 85.56 83 SER A N 1
ATOM 655 C CA . SER A 1 83 ? 4.624 -4.152 -17.680 1.00 85.56 83 SER A CA 1
ATOM 656 C C . SER A 1 83 ? 4.158 -5.235 -18.648 1.00 85.56 83 SER A C 1
ATOM 658 O O . SER A 1 83 ? 4.328 -5.048 -19.843 1.00 85.56 83 SER A O 1
ATOM 660 N N . LEU A 1 84 ? 3.581 -6.343 -18.183 1.00 84.25 84 LEU A N 1
ATOM 661 C CA . LEU A 1 84 ? 2.995 -7.355 -19.067 1.00 84.25 84 LEU A CA 1
ATOM 662 C C . LEU A 1 84 ? 1.662 -6.883 -19.659 1.00 84.25 84 LEU A C 1
ATOM 664 O O . LEU A 1 84 ? 1.413 -7.131 -20.836 1.00 84.25 84 LEU A O 1
ATOM 668 N N . ASP A 1 85 ? 0.851 -6.169 -18.875 1.00 79.19 85 ASP A N 1
ATOM 669 C CA . ASP A 1 85 ? -0.427 -5.602 -19.322 1.00 79.19 85 ASP A CA 1
ATOM 670 C C . ASP A 1 85 ? -0.227 -4.468 -20.348 1.00 79.19 85 ASP A C 1
ATOM 672 O O . ASP A 1 85 ? -0.983 -4.369 -21.315 1.00 79.19 85 ASP A O 1
ATOM 676 N N . ASP A 1 86 ? 0.823 -3.651 -20.187 1.00 69.62 86 ASP A N 1
ATOM 677 C CA . ASP A 1 86 ? 1.211 -2.608 -21.153 1.00 69.62 86 ASP A CA 1
ATOM 678 C C . ASP A 1 86 ? 1.832 -3.188 -22.441 1.00 69.62 86 ASP A C 1
ATOM 680 O O . ASP A 1 86 ? 1.883 -2.510 -23.473 1.00 69.62 86 ASP A O 1
ATOM 684 N N . VAL A 1 87 ? 2.311 -4.440 -22.420 1.00 57.66 87 VAL A N 1
ATOM 685 C CA . VAL A 1 87 ? 2.939 -5.096 -23.578 1.00 57.66 87 VAL A CA 1
ATOM 686 C C . VAL A 1 87 ? 1.870 -5.714 -24.480 1.00 57.66 87 VAL A C 1
ATOM 688 O O . VAL A 1 87 ? 1.791 -6.917 -24.722 1.00 57.66 87 VAL A O 1
ATOM 691 N N . ALA A 1 88 ? 1.110 -4.829 -25.118 1.00 52.53 88 ALA A N 1
ATOM 692 C CA . ALA A 1 88 ? 0.735 -5.050 -26.502 1.00 52.53 88 ALA A CA 1
ATOM 693 C C . ALA A 1 88 ? 2.018 -4.985 -27.369 1.00 52.53 88 ALA A C 1
ATOM 695 O O . ALA A 1 88 ? 2.479 -3.928 -27.787 1.00 52.53 88 ALA A O 1
ATOM 696 N N . ALA A 1 89 ? 2.617 -6.155 -27.591 1.00 53.38 89 ALA A N 1
ATOM 697 C CA . ALA A 1 89 ? 3.461 -6.547 -28.728 1.00 53.38 89 ALA A CA 1
ATOM 698 C C . ALA A 1 89 ? 4.848 -5.905 -29.002 1.00 53.38 89 ALA A C 1
ATOM 700 O O . ALA A 1 89 ? 5.655 -6.598 -29.617 1.00 53.38 89 ALA A O 1
ATOM 701 N N . GLU A 1 90 ? 5.204 -4.682 -28.585 1.00 56.12 90 GLU A N 1
ATOM 702 C CA . GLU A 1 90 ? 6.399 -4.027 -29.191 1.00 56.12 90 GLU A CA 1
ATOM 703 C C . GLU A 1 90 ? 7.702 -3.998 -28.367 1.00 56.12 90 GLU A C 1
ATOM 705 O O . GLU A 1 90 ? 8.774 -3.823 -28.943 1.00 56.12 90 GLU A O 1
ATOM 710 N N . LYS A 1 91 ? 7.672 -4.208 -27.041 1.00 55.59 91 LYS A N 1
ATOM 711 C CA . LYS A 1 91 ? 8.876 -4.062 -26.182 1.00 55.59 91 LYS A CA 1
ATOM 712 C C . LYS A 1 91 ? 9.502 -5.357 -25.664 1.00 55.59 91 LYS A C 1
ATOM 714 O O . LYS A 1 91 ? 10.572 -5.311 -25.068 1.00 55.59 91 LYS A O 1
ATOM 719 N N . LEU A 1 92 ? 8.894 -6.517 -25.918 1.00 55.72 92 LEU A N 1
ATOM 720 C CA . LEU A 1 92 ? 9.417 -7.804 -25.432 1.00 55.72 92 LEU A CA 1
ATOM 721 C C . LEU A 1 92 ? 10.702 -8.267 -26.160 1.00 55.72 92 LEU A C 1
ATOM 723 O O . LEU A 1 92 ? 11.288 -9.277 -25.783 1.00 55.72 92 LEU A O 1
ATOM 727 N N . GLY A 1 93 ? 11.122 -7.546 -27.208 1.00 56.81 93 GLY A N 1
ATOM 728 C CA . GLY A 1 93 ? 12.391 -7.758 -27.912 1.00 56.81 93 GLY A CA 1
ATOM 729 C C . GLY A 1 93 ? 13.582 -6.996 -27.321 1.00 56.81 93 GLY A C 1
ATOM 730 O O . GLY A 1 93 ? 14.705 -7.199 -27.779 1.00 56.81 93 GLY A O 1
ATOM 731 N N . ASP A 1 94 ? 13.358 -6.131 -26.329 1.00 65.75 94 ASP A N 1
ATOM 732 C CA . ASP A 1 94 ? 14.424 -5.401 -25.645 1.00 65.75 94 ASP A CA 1
ATOM 733 C C . ASP A 1 94 ? 15.058 -6.301 -24.575 1.00 65.75 94 ASP A C 1
ATOM 735 O O . ASP A 1 94 ? 14.361 -6.795 -23.688 1.00 65.75 94 ASP A O 1
ATOM 739 N N . GLN A 1 95 ? 16.365 -6.568 -24.658 1.00 68.00 95 GLN A N 1
ATOM 740 C CA . GLN A 1 95 ? 17.021 -7.565 -23.795 1.00 68.00 95 GLN A CA 1
ATOM 741 C C . GLN A 1 95 ? 17.050 -7.173 -22.306 1.00 68.00 95 GLN A C 1
ATOM 743 O O . GLN A 1 95 ? 17.272 -8.038 -21.461 1.00 68.00 95 GLN A O 1
ATOM 748 N N . ASP A 1 96 ? 16.735 -5.915 -21.975 1.00 80.06 96 ASP A N 1
ATOM 749 C CA . ASP A 1 96 ? 16.847 -5.352 -20.624 1.00 80.06 96 ASP A CA 1
ATOM 750 C C . ASP A 1 96 ? 15.510 -4.968 -19.963 1.00 80.06 96 ASP A C 1
ATOM 752 O O . ASP A 1 96 ? 15.490 -4.306 -18.920 1.00 80.06 96 ASP A O 1
ATOM 756 N N . TRP A 1 97 ? 14.371 -5.415 -20.501 1.00 82.81 97 TRP A N 1
ATOM 757 C CA . TRP A 1 97 ? 13.048 -5.041 -19.974 1.00 82.81 97 TRP A CA 1
ATOM 758 C C . TRP A 1 97 ? 12.857 -5.378 -18.478 1.00 82.81 97 TRP A C 1
ATOM 760 O O . TRP A 1 97 ? 12.234 -4.614 -17.738 1.00 82.81 97 TRP A O 1
ATOM 770 N N . LEU A 1 98 ? 13.443 -6.483 -17.996 1.00 87.12 98 LEU A N 1
ATOM 771 C CA . LEU A 1 98 ? 13.427 -6.860 -16.575 1.00 87.12 98 LEU A CA 1
ATOM 772 C C . LEU A 1 98 ? 14.194 -5.860 -15.701 1.00 87.12 98 LEU A C 1
ATOM 774 O O . LEU A 1 98 ? 13.739 -5.512 -14.608 1.00 87.12 98 LEU A O 1
ATOM 778 N N . SER A 1 99 ? 15.337 -5.366 -16.178 1.00 89.5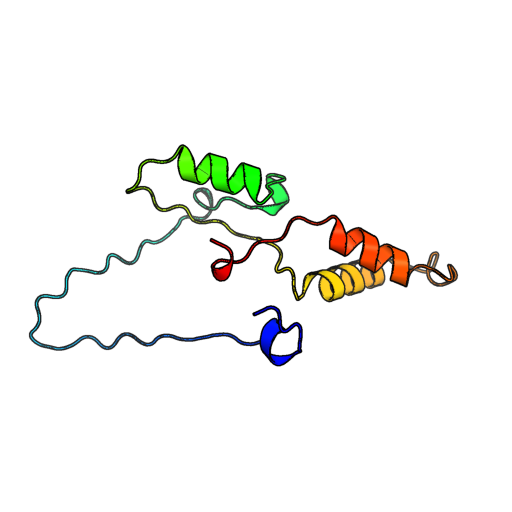6 99 SER A N 1
ATOM 779 C CA . SER A 1 99 ? 16.124 -4.343 -15.484 1.00 89.56 99 SER A CA 1
ATOM 780 C C . SER A 1 99 ? 15.309 -3.057 -15.331 1.00 89.56 99 SER A C 1
ATOM 782 O O . SER A 1 99 ? 15.270 -2.479 -14.242 1.00 89.56 99 SER A O 1
ATOM 784 N N . SER A 1 100 ? 14.559 -2.668 -16.369 1.00 89.12 100 SER A N 1
ATOM 785 C CA . SER A 1 100 ? 13.637 -1.526 -16.307 1.00 89.12 100 SER A CA 1
ATOM 786 C C . SER A 1 100 ? 12.506 -1.725 -15.289 1.00 89.12 100 SER A C 1
ATOM 788 O O . SER A 1 100 ? 12.153 -0.785 -14.574 1.00 89.12 100 SER A O 1
ATOM 790 N N . VAL A 1 101 ? 11.958 -2.942 -15.165 1.00 91.50 101 VAL A N 1
ATOM 791 C CA . VAL A 1 101 ? 10.950 -3.277 -14.137 1.00 91.50 101 VAL A CA 1
ATOM 792 C C . VAL A 1 101 ? 11.524 -3.094 -12.731 1.00 91.50 101 VAL A C 1
ATOM 794 O O . VAL A 1 101 ? 10.885 -2.472 -11.875 1.00 91.50 101 VAL A O 1
ATOM 797 N N . HIS A 1 102 ? 12.736 -3.598 -12.488 1.00 91.75 102 HIS A N 1
ATOM 798 C CA . HIS A 1 102 ? 13.415 -3.441 -11.202 1.00 91.75 102 HIS A CA 1
ATOM 799 C C . HIS A 1 102 ? 13.720 -1.974 -10.883 1.00 91.75 102 HIS A C 1
ATOM 801 O O . HIS A 1 102 ? 13.488 -1.536 -9.754 1.00 91.75 102 HIS A O 1
ATOM 807 N N . GLU A 1 103 ? 14.186 -1.200 -11.861 1.00 92.69 103 GLU A N 1
ATOM 808 C CA . GLU A 1 103 ? 14.454 0.227 -11.690 1.00 92.69 103 GLU A CA 1
ATOM 809 C C . GLU A 1 103 ? 13.168 1.014 -11.388 1.00 92.69 103 GLU A C 1
ATOM 811 O O . GLU A 1 103 ? 13.133 1.813 -10.446 1.00 92.69 103 GLU A O 1
ATOM 816 N N . LYS A 1 104 ? 12.078 0.737 -12.117 1.00 92.69 104 LYS A N 1
ATOM 817 C CA . LYS A 1 104 ? 10.749 1.308 -11.838 1.00 92.69 104 LYS A CA 1
ATOM 818 C C . LYS A 1 104 ? 10.321 0.990 -10.405 1.00 92.69 104 LYS A C 1
ATOM 820 O O . LYS A 1 104 ? 9.933 1.892 -9.667 1.00 92.69 104 LYS A O 1
ATOM 825 N N . ALA A 1 105 ? 10.440 -0.269 -9.990 1.00 93.00 105 ALA A N 1
ATOM 826 C CA . ALA A 1 105 ? 10.073 -0.720 -8.651 1.00 93.00 105 ALA A CA 1
ATOM 827 C C . ALA A 1 105 ? 10.877 -0.025 -7.534 1.00 93.00 105 ALA A C 1
ATOM 829 O O . ALA A 1 105 ? 10.308 0.304 -6.495 1.00 93.00 105 ALA A O 1
ATOM 830 N N . GLN A 1 106 ? 12.171 0.241 -7.743 1.00 92.38 106 GLN A N 1
ATOM 831 C CA . GLN A 1 106 ? 13.023 0.947 -6.773 1.00 92.38 106 GLN A CA 1
ATOM 832 C C . GLN A 1 106 ? 12.658 2.426 -6.601 1.00 92.38 106 GLN A C 1
ATOM 834 O O . GLN A 1 106 ? 12.888 2.993 -5.533 1.00 92.38 106 GLN A O 1
ATOM 839 N N . ARG A 1 107 ? 12.101 3.056 -7.640 1.00 93.00 107 ARG A N 1
ATOM 840 C CA . ARG A 1 107 ? 11.703 4.471 -7.614 1.00 93.00 107 ARG A CA 1
ATOM 841 C C . ARG A 1 107 ? 10.341 4.701 -6.961 1.00 93.00 107 ARG A C 1
ATOM 843 O O . ARG A 1 107 ? 10.052 5.834 -6.588 1.00 93.00 107 ARG A O 1
ATOM 850 N N . ILE A 1 108 ? 9.505 3.668 -6.825 1.00 93.69 108 ILE A N 1
ATOM 851 C CA . ILE A 1 108 ? 8.171 3.806 -6.232 1.00 93.69 108 ILE A CA 1
ATOM 852 C C . ILE A 1 108 ? 8.291 3.914 -4.706 1.00 93.69 108 ILE A C 1
ATOM 854 O O . ILE A 1 108 ? 8.779 2.979 -4.059 1.00 93.69 108 ILE A O 1
ATOM 858 N N . PRO A 1 109 ? 7.806 5.014 -4.099 1.00 93.12 109 PRO A N 1
ATOM 859 C CA . PRO A 1 109 ? 7.738 5.116 -2.653 1.00 93.12 109 PRO A CA 1
ATOM 860 C C . PRO A 1 109 ? 6.863 3.996 -2.092 1.00 93.12 109 PRO A C 1
ATOM 862 O O . PRO A 1 109 ? 5.747 3.755 -2.547 1.00 93.12 109 PRO A O 1
ATOM 865 N N . SER A 1 110 ? 7.383 3.299 -1.092 1.00 90.56 110 SER A N 1
ATOM 866 C CA . SER A 1 110 ? 6.680 2.231 -0.390 1.00 90.56 110 SER A CA 1
ATOM 867 C C . SER A 1 110 ? 6.818 2.433 1.107 1.00 90.56 110 SER A C 1
ATOM 869 O O . SER A 1 110 ? 7.778 3.048 1.580 1.00 90.56 110 SER A O 1
ATOM 871 N N . PHE A 1 111 ? 5.830 1.951 1.851 1.00 86.81 111 PHE A N 1
ATOM 872 C CA . PHE A 1 111 ? 5.785 2.126 3.294 1.00 86.81 111 PHE A CA 1
ATOM 873 C C . PHE A 1 111 ? 4.999 0.977 3.938 1.00 86.81 111 PHE A C 1
ATOM 875 O O . PHE A 1 111 ? 4.132 0.372 3.307 1.00 86.81 111 PHE A O 1
ATOM 882 N N . SER A 1 112 ? 5.319 0.634 5.182 1.00 80.50 112 SER A N 1
ATOM 883 C CA . SER A 1 112 ? 4.624 -0.397 5.959 1.00 80.50 112 SER A CA 1
ATOM 884 C C . SER A 1 112 ? 4.309 0.140 7.345 1.00 80.50 112 SER A C 1
ATOM 886 O O . SER A 1 112 ? 5.069 0.931 7.894 1.00 80.50 112 SER A O 1
ATOM 888 N N . ALA A 1 113 ? 3.237 -0.355 7.963 1.00 71.06 113 ALA A N 1
ATOM 889 C CA . ALA A 1 113 ? 2.927 -0.042 9.357 1.00 71.06 113 ALA A CA 1
ATOM 890 C C . ALA A 1 113 ? 4.043 -0.475 10.327 1.00 71.06 113 ALA A C 1
ATOM 892 O O . ALA A 1 113 ? 4.163 0.081 11.408 1.00 71.06 113 ALA A O 1
ATOM 893 N N . THR A 1 114 ? 4.861 -1.459 9.942 1.00 69.69 114 THR A N 1
ATOM 894 C CA . THR A 1 114 ? 6.042 -1.892 10.709 1.00 69.69 114 THR A CA 1
ATOM 895 C C . THR A 1 114 ? 7.251 -0.969 10.561 1.00 69.69 114 THR A C 1
ATOM 897 O O . THR A 1 114 ? 8.232 -1.172 11.268 1.00 69.69 114 THR A O 1
ATOM 900 N N . ASP A 1 115 ? 7.221 -0.049 9.594 1.00 64.25 115 ASP A N 1
ATOM 901 C CA . ASP A 1 115 ? 8.302 0.907 9.327 1.00 64.25 115 ASP A CA 1
ATOM 902 C C . ASP A 1 115 ? 8.052 2.270 10.017 1.00 64.25 115 ASP A C 1
ATOM 904 O O . ASP A 1 115 ? 8.901 3.158 9.918 1.00 64.25 115 ASP A O 1
ATOM 908 N N . LEU A 1 116 ? 6.896 2.430 10.687 1.00 59.47 116 LEU A N 1
ATOM 909 C CA . LEU A 1 116 ? 6.576 3.515 11.630 1.00 59.47 116 LEU A CA 1
ATOM 910 C C . LEU A 1 116 ? 7.231 3.255 12.989 1.00 59.47 116 LEU A C 1
ATOM 912 O O . LEU A 1 116 ? 7.734 4.240 13.571 1.00 59.47 116 LEU A O 1
#

Sequence (116 aa):
MKATNELSCYRYAAVVHVKQKGRQQQDQKIRQVKDEEWVDFTKRGLDCKSLQQQLSALSSSSVIAVSNIPYSKTIVSRCLVESLDDVAAEKLGDQDWLSSVHEKAQRIPSFSATDL

Foldseek 3Di:
DDDLDPCVVDDDDDDDDDDDPPDPDPPPPPDDADPVQEAECVVVVHAPVNVVVVVVPDDPPDDGHYDNADALSCLLVVLVVVVVVVPPPDCPPPPCVSVVSVVVSVPDHHDDPVND

Secondary structure (DSSP, 8-state):
----SHHHHH----------TTS-----------GGGEEETTTTT--HHHHHHHHHHS-TT---EEE-PPPTTTHHHHHHHHHHHH-SSSSTT-TTHHHHHHHHHHHS----GGG-